Protein AF-A0A7J7P6B6-F1 (afdb_monomer_lite)

Sequence (151 aa):
MDFVGWSHHFVSKRRYHLIIPSDGEWDDQTEGSVYDFHSHLLHGLIHCNGYGASCVSMDLRSEFLCGREIMDHWDRLCTTLLTQKIIVEDSSMKRSMDLRLLCCAVYGYSWFRRWGYKFYHGSFGVTEHNYEAAIGVLSSLNIENVLEDLG

Organism: NCBI:txid39325

Radius of gyration: 17.6 Å; chains: 1; bounding box: 31×38×59 Å

Foldseek 3Di:
DDPQDDPRDDFAPDKDWDFAFAPPCPPPDPPDDPVPDPRTQWIWMQTPVLEDIETEDHECPHPPDGVVVVVVVVLVVNVVSVRPDYDYDQPYDDPNHRQQLVCLQDPLGHPCCVSVDDDDDDPPPCDSVNVSVVSVVSNPDDPVVVVVVVD

pLDDT: mean 75.32, std 14.27, range [31.98, 93.0]

Structure (mmCIF, N/CA/C/O backbone):
data_AF-A0A7J7P6B6-F1
#
_entry.id   AF-A0A7J7P6B6-F1
#
loop_
_atom_site.group_PDB
_atom_site.id
_atom_site.type_symbol
_atom_site.label_atom_id
_atom_site.label_alt_id
_atom_site.label_comp_id
_atom_site.label_asym_id
_atom_site.label_entit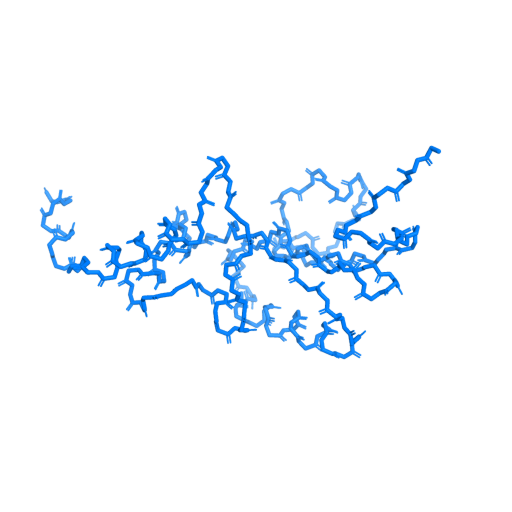y_id
_atom_site.label_seq_id
_atom_site.pdbx_PDB_ins_code
_atom_site.Cartn_x
_atom_site.Cartn_y
_atom_site.Cartn_z
_atom_site.occupancy
_atom_site.B_iso_or_equiv
_atom_site.auth_seq_id
_atom_site.auth_comp_id
_atom_site.auth_asym_id
_atom_site.auth_atom_id
_atom_site.pdbx_PDB_model_num
ATOM 1 N N . MET A 1 1 ? 3.348 15.984 30.576 1.00 32.66 1 MET A N 1
ATOM 2 C CA . MET A 1 1 ? 4.361 15.721 29.527 1.00 32.66 1 MET A CA 1
ATOM 3 C C . MET A 1 1 ? 3.676 14.738 28.612 1.00 32.66 1 MET A C 1
ATOM 5 O O . MET A 1 1 ? 3.609 13.551 28.915 1.00 32.66 1 MET A O 1
ATOM 9 N N . ASP A 1 2 ? 2.971 15.287 27.634 1.00 31.98 2 ASP A N 1
ATOM 10 C CA . ASP A 1 2 ? 1.809 14.622 27.060 1.00 31.98 2 ASP A CA 1
ATOM 11 C C . ASP A 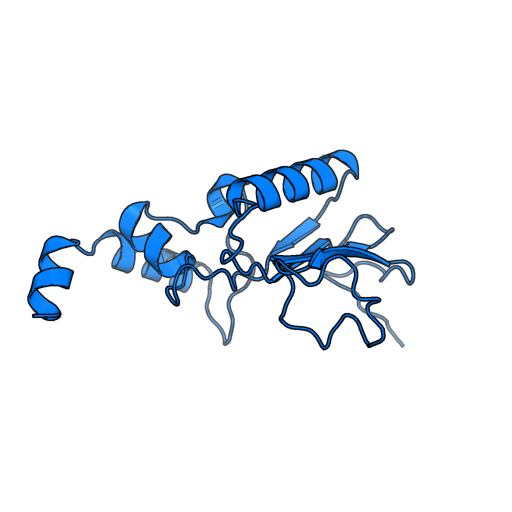1 2 ? 2.268 13.858 25.823 1.00 31.98 2 ASP A C 1
ATOM 13 O O . ASP A 1 2 ? 2.645 14.446 24.812 1.00 31.98 2 ASP A O 1
ATOM 17 N N . PHE A 1 3 ? 2.311 12.529 25.937 1.00 36.34 3 PHE A N 1
ATOM 18 C CA . PHE A 1 3 ? 2.591 11.630 24.821 1.00 36.34 3 PHE A CA 1
ATOM 19 C C . PHE A 1 3 ? 1.381 11.624 23.880 1.00 36.34 3 PHE A C 1
ATOM 21 O O . PHE A 1 3 ? 0.519 10.749 23.961 1.00 36.34 3 PHE A O 1
ATOM 28 N N . VAL A 1 4 ? 1.296 12.618 22.997 1.00 36.03 4 VAL A N 1
ATOM 29 C CA . VAL A 1 4 ? 0.353 12.595 21.876 1.00 36.03 4 VAL A CA 1
ATOM 30 C C . VAL A 1 4 ? 0.853 11.546 20.885 1.00 36.03 4 VAL A C 1
ATOM 32 O O . VAL A 1 4 ? 1.852 11.740 20.197 1.00 36.03 4 VAL A O 1
ATOM 35 N N . GLY A 1 5 ? 0.197 10.388 20.876 1.00 49.34 5 GLY A N 1
ATOM 36 C CA . GLY A 1 5 ? 0.437 9.336 19.898 1.00 49.34 5 GLY A CA 1
ATOM 37 C C . GLY A 1 5 ? -0.276 9.568 18.571 1.00 49.34 5 GLY A C 1
ATOM 38 O O . GLY A 1 5 ? -0.990 10.557 18.384 1.00 49.34 5 GLY A O 1
ATOM 39 N N . TRP A 1 6 ? -0.094 8.614 17.654 1.00 51.31 6 TRP A N 1
ATOM 40 C CA . TRP A 1 6 ? -0.725 8.583 16.335 1.00 51.31 6 TRP A CA 1
ATOM 41 C C . TRP A 1 6 ? -2.220 8.913 16.425 1.00 51.31 6 TRP A C 1
ATOM 43 O O . TRP A 1 6 ? -2.997 8.178 17.033 1.00 51.31 6 TRP A O 1
ATOM 53 N N . SER A 1 7 ? -2.622 10.021 15.793 1.00 50.88 7 SER A N 1
ATOM 54 C CA . SER A 1 7 ? -4.025 10.455 15.702 1.00 50.88 7 SER A CA 1
ATOM 55 C C . SER A 1 7 ? -4.767 10.526 17.049 1.00 50.88 7 SER A C 1
ATOM 57 O O . SER A 1 7 ? -5.923 10.130 17.113 1.00 50.88 7 SER A O 1
ATOM 59 N N . HIS A 1 8 ? -4.123 11.029 18.110 1.00 52.69 8 HIS A N 1
ATOM 60 C CA . HIS A 1 8 ? -4.713 11.222 19.449 1.00 52.69 8 HIS A CA 1
ATOM 61 C C . HIS A 1 8 ? -4.936 9.950 20.295 1.00 52.69 8 HIS A C 1
ATOM 63 O O . HIS A 1 8 ? -5.564 10.031 21.350 1.00 52.69 8 HIS A O 1
ATOM 69 N N . HIS A 1 9 ? -4.388 8.793 19.906 1.00 53.09 9 HIS A N 1
ATOM 70 C CA . HIS A 1 9 ? -4.479 7.554 20.694 1.00 53.09 9 HIS A CA 1
ATOM 71 C C . HIS A 1 9 ? -3.180 7.240 21.450 1.00 53.09 9 HIS A C 1
ATOM 73 O O . HIS A 1 9 ? -2.082 7.535 20.977 1.00 53.09 9 HIS A O 1
ATOM 79 N N . PHE A 1 10 ? -3.291 6.606 22.626 1.00 52.72 10 PHE A N 1
ATOM 80 C CA . PHE A 1 10 ? -2.131 6.169 23.410 1.00 52.72 10 PHE A CA 1
ATOM 81 C C . PHE A 1 10 ? -1.257 5.214 22.593 1.00 52.72 10 PHE A C 1
ATOM 83 O O . PHE A 1 10 ? -1.732 4.167 22.154 1.00 52.72 10 PHE A O 1
ATOM 90 N N . VAL A 1 11 ? 0.026 5.545 22.415 1.00 55.31 11 VAL A N 1
ATOM 91 C CA . VAL A 1 11 ? 0.981 4.671 21.720 1.00 55.31 11 VAL A CA 1
ATOM 92 C C . VAL A 1 11 ? 1.187 3.406 22.548 1.00 55.31 11 VAL A C 1
ATOM 94 O O . VAL A 1 11 ? 1.697 3.457 23.668 1.00 55.31 11 VAL A O 1
ATOM 97 N N . SER A 1 12 ? 0.808 2.250 22.001 1.00 60.12 12 SER A N 1
ATOM 98 C CA . SER A 1 12 ? 1.188 0.972 22.599 1.00 60.12 12 SER A CA 1
ATOM 99 C C . SER A 1 12 ? 2.705 0.806 22.511 1.00 60.12 12 SER A C 1
ATOM 101 O O . SER A 1 12 ? 3.275 0.870 21.421 1.00 60.12 12 SER A O 1
ATOM 103 N N . LYS A 1 13 ? 3.357 0.521 23.646 1.00 66.75 13 LYS A N 1
ATOM 104 C CA . LYS A 1 13 ? 4.779 0.129 23.679 1.00 66.75 13 LYS A CA 1
ATOM 105 C C . LYS A 1 13 ? 5.031 -1.202 22.965 1.00 66.75 13 LYS A C 1
ATOM 107 O O . LYS A 1 13 ? 6.152 -1.469 22.549 1.00 66.75 13 LYS A O 1
ATOM 112 N N . ARG A 1 14 ? 3.995 -2.038 22.836 1.00 74.12 14 ARG A N 1
ATOM 113 C CA . ARG A 1 14 ? 4.044 -3.285 22.073 1.00 74.12 14 ARG A CA 1
ATOM 114 C C . ARG A 1 14 ? 3.610 -3.028 20.633 1.00 74.12 14 ARG A C 1
ATOM 116 O O . ARG A 1 14 ? 2.527 -2.482 20.393 1.00 74.12 14 ARG A O 1
ATOM 123 N N . ARG A 1 15 ? 4.476 -3.424 19.708 1.00 77.88 15 ARG A N 1
ATOM 124 C CA . ARG A 1 15 ? 4.307 -3.314 18.263 1.00 77.88 15 ARG A CA 1
ATOM 125 C C . ARG A 1 15 ? 4.792 -4.605 17.618 1.00 77.88 15 ARG A C 1
ATOM 127 O O . ARG A 1 15 ? 5.792 -5.164 18.066 1.00 77.88 15 ARG A O 1
ATOM 134 N N . TYR A 1 16 ? 4.082 -5.060 16.600 1.00 81.00 16 TYR A N 1
ATOM 135 C CA . TYR A 1 16 ? 4.438 -6.228 15.809 1.00 81.00 16 TYR A CA 1
ATOM 136 C C . TYR A 1 16 ? 4.897 -5.763 14.436 1.00 81.00 16 TYR A C 1
ATOM 138 O O . TYR A 1 16 ? 4.236 -4.935 13.811 1.00 81.00 16 TYR A O 1
ATOM 146 N N . HIS A 1 17 ? 6.039 -6.276 14.000 1.00 81.62 17 HIS A N 1
ATOM 147 C CA . HIS A 1 17 ? 6.577 -6.034 12.672 1.00 81.62 17 HIS A CA 1
ATOM 148 C C . HIS A 1 17 ? 6.286 -7.268 11.819 1.00 81.62 17 HIS A C 1
ATOM 150 O O . HIS A 1 17 ? 6.627 -8.379 12.218 1.00 81.62 17 HIS A O 1
ATOM 156 N N . LEU A 1 18 ? 5.642 -7.065 10.675 1.00 82.69 18 LEU A N 1
ATOM 157 C CA . LEU A 1 18 ? 5.538 -8.048 9.608 1.00 82.69 18 LEU A CA 1
ATOM 158 C C . LEU A 1 18 ? 6.528 -7.641 8.523 1.00 82.69 18 LEU A C 1
ATOM 160 O O . LEU A 1 18 ? 6.433 -6.534 7.992 1.00 82.69 18 LEU A O 1
ATOM 164 N N . ILE A 1 19 ? 7.465 -8.527 8.217 1.00 83.12 19 ILE A N 1
ATOM 165 C CA . ILE A 1 19 ? 8.515 -8.281 7.237 1.00 83.12 19 ILE A CA 1
ATOM 166 C C . ILE A 1 19 ? 8.450 -9.391 6.199 1.00 83.12 19 ILE A C 1
ATOM 168 O O . ILE A 1 19 ? 8.441 -10.568 6.558 1.00 83.12 19 ILE A O 1
ATOM 172 N N . ILE A 1 20 ? 8.397 -9.005 4.929 1.00 82.75 20 ILE A N 1
ATOM 173 C CA . ILE A 1 20 ? 8.668 -9.900 3.807 1.00 82.75 20 ILE A CA 1
ATOM 174 C C . ILE A 1 20 ? 9.987 -9.420 3.193 1.00 82.75 20 ILE A C 1
ATOM 176 O O . ILE A 1 20 ? 10.008 -8.316 2.638 1.00 82.75 20 ILE A O 1
ATOM 180 N N . PRO A 1 21 ? 11.084 -10.180 3.341 1.00 81.06 21 PRO A N 1
ATOM 181 C CA . PRO A 1 21 ? 12.388 -9.808 2.802 1.00 81.06 21 PRO A CA 1
ATOM 182 C C . PRO A 1 21 ? 12.413 -9.914 1.273 1.00 81.06 21 PRO A C 1
ATOM 184 O O . PRO A 1 21 ? 11.533 -10.538 0.675 1.00 81.06 21 PRO A O 1
ATOM 187 N N . SER A 1 22 ? 13.411 -9.290 0.642 1.00 79.69 22 SER A N 1
ATOM 188 C CA . SER A 1 22 ? 13.677 -9.488 -0.787 1.00 79.69 22 SER A CA 1
ATOM 189 C C . SER A 1 22 ? 14.055 -10.930 -1.106 1.00 79.69 22 SER A C 1
ATOM 191 O O . SER A 1 22 ? 14.477 -11.709 -0.247 1.00 79.69 22 SER A O 1
ATOM 193 N N . ASP A 1 23 ? 13.916 -11.285 -2.380 1.00 77.50 23 ASP A N 1
ATOM 194 C CA . ASP A 1 23 ? 14.336 -12.588 -2.875 1.00 77.50 23 ASP A CA 1
ATOM 195 C C . ASP A 1 23 ? 15.833 -12.794 -2.597 1.00 77.50 23 ASP A C 1
ATOM 197 O O . ASP A 1 23 ? 16.664 -11.963 -2.959 1.00 77.50 23 ASP A O 1
ATOM 201 N N . GLY A 1 24 ? 16.173 -13.903 -1.936 1.00 75.88 24 GLY A N 1
ATOM 202 C CA . GLY A 1 24 ? 17.542 -14.215 -1.512 1.00 75.88 24 GLY A CA 1
ATOM 203 C C . GLY A 1 24 ? 17.911 -13.779 -0.089 1.00 75.88 24 GLY A C 1
ATOM 204 O O . GLY A 1 24 ? 18.890 -14.297 0.430 1.00 75.88 24 GLY A O 1
ATOM 205 N N . GLU A 1 25 ? 17.111 -12.934 0.569 1.00 76.62 25 GLU A N 1
ATOM 206 C CA . GLU A 1 25 ? 17.357 -12.453 1.948 1.00 76.62 25 GLU A CA 1
ATOM 207 C C . GLU A 1 25 ? 16.503 -13.201 3.000 1.00 76.62 25 GLU A C 1
ATOM 209 O O . GLU A 1 25 ? 16.367 -12.767 4.140 1.00 76.62 25 GLU A O 1
ATOM 214 N N . TRP A 1 26 ? 15.880 -14.329 2.636 1.00 75.31 26 TRP A N 1
ATOM 215 C CA . TRP A 1 26 ? 14.963 -15.071 3.521 1.00 75.31 26 TRP A CA 1
ATOM 216 C C . TRP A 1 26 ? 15.653 -15.742 4.715 1.00 75.31 26 TRP A C 1
ATOM 218 O O . TRP A 1 26 ? 15.032 -15.889 5.768 1.00 75.31 26 TRP A O 1
ATOM 228 N N . ASP A 1 27 ? 16.912 -16.148 4.540 1.00 72.69 27 ASP A N 1
ATOM 229 C CA . ASP A 1 27 ? 17.708 -16.838 5.562 1.00 72.69 27 ASP A CA 1
ATOM 230 C C . ASP A 1 27 ? 18.627 -15.883 6.344 1.00 72.69 27 ASP A C 1
ATOM 232 O O . ASP A 1 27 ? 19.246 -16.286 7.335 1.00 72.69 27 ASP A O 1
ATOM 236 N N . ASP A 1 28 ? 18.705 -14.615 5.926 1.00 67.56 28 ASP A N 1
ATOM 237 C CA . ASP A 1 28 ? 19.519 -13.613 6.597 1.00 67.56 28 ASP A CA 1
ATOM 238 C C . ASP A 1 28 ? 18.861 -13.236 7.925 1.00 67.56 28 ASP A C 1
ATOM 240 O O . ASP A 1 28 ? 17.724 -12.760 7.998 1.00 67.56 28 ASP A O 1
ATOM 244 N N . GLN A 1 29 ? 19.586 -13.452 9.023 1.00 58.50 29 GLN A N 1
ATOM 245 C CA . GLN A 1 29 ? 19.160 -12.919 10.309 1.00 58.50 29 GLN A CA 1
ATOM 246 C C . GLN A 1 29 ? 19.187 -11.397 10.193 1.00 58.50 29 GLN A C 1
ATOM 248 O O . GLN A 1 29 ? 20.238 -10.819 9.925 1.00 58.50 29 GLN A O 1
ATOM 253 N N . THR A 1 30 ? 18.042 -10.743 10.398 1.00 58.59 30 THR A N 1
ATOM 254 C CA . THR A 1 30 ? 17.937 -9.281 10.493 1.00 58.59 30 THR A CA 1
ATOM 255 C C . THR A 1 30 ? 18.705 -8.780 11.723 1.00 58.59 30 THR A C 1
ATOM 257 O O . THR A 1 30 ? 18.118 -8.441 12.752 1.00 58.59 30 THR A O 1
ATOM 260 N N . GLU A 1 31 ? 20.034 -8.777 11.652 1.00 49.16 31 GLU A N 1
ATOM 261 C CA . GLU A 1 31 ? 20.942 -8.215 12.645 1.00 49.16 31 GLU A CA 1
ATOM 262 C C . GLU A 1 31 ? 21.102 -6.720 12.367 1.00 49.16 31 GLU A C 1
ATOM 264 O O . GLU A 1 31 ? 22.058 -6.246 11.760 1.00 49.16 31 GLU A O 1
ATOM 269 N N . GLY A 1 32 ? 20.108 -5.950 12.793 1.00 53.66 32 GLY A N 1
ATOM 270 C CA . GLY A 1 32 ? 20.145 -4.499 12.718 1.00 53.66 32 GLY A CA 1
ATOM 271 C C . GLY A 1 32 ? 18.819 -3.884 13.120 1.00 53.66 32 GLY A C 1
ATOM 272 O O . GLY A 1 32 ? 17.820 -4.573 13.340 1.00 53.66 32 GLY A O 1
ATOM 273 N N . SER A 1 33 ? 18.803 -2.559 13.255 1.00 51.00 33 SER A N 1
ATOM 274 C CA . SER A 1 33 ? 17.546 -1.845 13.413 1.00 51.00 33 SER A CA 1
ATOM 275 C C . SER A 1 33 ? 16.712 -2.146 12.159 1.00 51.00 33 SER A C 1
ATOM 277 O O . SER A 1 33 ? 17.098 -1.807 11.048 1.00 51.00 33 SER A O 1
ATOM 279 N N . VAL A 1 34 ? 15.579 -2.837 12.323 1.00 52.50 34 VAL A N 1
ATOM 280 C CA . VAL A 1 34 ? 14.616 -3.184 11.249 1.00 52.50 34 VAL A CA 1
ATOM 281 C C . VAL A 1 34 ? 14.208 -1.961 10.398 1.00 52.50 34 VAL A C 1
ATOM 283 O O . VAL A 1 34 ? 13.627 -2.104 9.331 1.00 52.50 34 VAL A O 1
ATOM 286 N N . TYR A 1 35 ? 14.515 -0.754 10.877 1.00 50.69 35 TYR A N 1
ATOM 287 C CA . TYR A 1 35 ? 14.274 0.526 10.228 1.00 50.69 35 TYR A CA 1
ATOM 288 C C . TYR A 1 35 ? 15.290 0.891 9.138 1.00 50.69 35 TYR A C 1
ATOM 290 O O . TYR A 1 35 ? 14.954 1.721 8.301 1.00 50.69 35 TYR A O 1
ATOM 298 N N . ASP A 1 36 ? 16.494 0.309 9.136 1.00 48.12 36 ASP A N 1
ATOM 299 C CA . ASP A 1 36 ? 17.591 0.746 8.252 1.00 48.12 36 ASP A CA 1
ATOM 300 C C . ASP A 1 36 ? 17.686 -0.033 6.930 1.00 48.12 36 ASP A C 1
ATOM 302 O O . ASP A 1 36 ? 18.461 0.338 6.048 1.00 48.12 36 ASP A O 1
ATOM 306 N N . PHE A 1 37 ? 16.893 -1.092 6.753 1.00 52.06 37 PHE A N 1
ATOM 307 C CA . PHE A 1 37 ? 16.933 -1.901 5.536 1.00 52.06 37 PHE A CA 1
ATOM 308 C C . PHE A 1 37 ? 15.757 -1.550 4.619 1.00 52.06 37 PHE A C 1
ATOM 310 O O . PHE A 1 37 ? 14.614 -1.951 4.830 1.00 52.06 37 PHE A O 1
ATOM 317 N N . HIS A 1 38 ? 16.052 -0.802 3.556 1.00 53.97 38 HIS A N 1
ATOM 318 C CA . HIS A 1 38 ? 15.132 -0.532 2.446 1.00 53.97 38 HIS A CA 1
ATOM 319 C C . HIS A 1 38 ? 14.990 -1.726 1.474 1.00 53.97 38 HIS A C 1
ATOM 321 O O . HIS A 1 38 ? 14.487 -1.550 0.368 1.00 53.97 38 HIS A O 1
ATOM 327 N N . SER A 1 39 ? 15.431 -2.931 1.854 1.00 63.03 39 SER A N 1
ATOM 328 C CA . SER A 1 39 ? 15.430 -4.133 1.007 1.00 63.03 39 SER A CA 1
ATOM 329 C C . SER A 1 3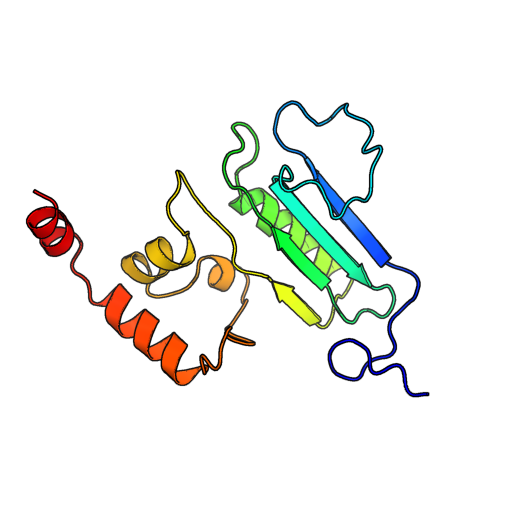9 ? 14.225 -5.057 1.233 1.00 63.03 39 SER A C 1
ATOM 331 O O . SER A 1 39 ? 14.228 -6.193 0.778 1.00 63.03 39 SER A O 1
ATOM 333 N N . HIS A 1 40 ? 13.160 -4.616 1.905 1.00 74.62 40 HIS A N 1
ATOM 334 C CA . HIS A 1 40 ? 11.990 -5.468 2.151 1.00 74.62 40 HIS A CA 1
ATOM 335 C C . HIS A 1 40 ? 10.897 -5.291 1.083 1.00 74.62 40 HIS A C 1
ATOM 337 O O . HIS A 1 40 ? 10.514 -4.166 0.748 1.00 74.62 40 HIS A O 1
ATOM 343 N N . LEU A 1 41 ? 10.317 -6.404 0.622 1.00 78.62 41 LEU A N 1
ATOM 344 C CA . LEU A 1 41 ? 9.131 -6.423 -0.245 1.00 78.62 41 LEU A CA 1
ATOM 345 C C . LEU A 1 41 ? 7.879 -5.922 0.480 1.00 78.62 41 LEU A C 1
ATOM 347 O O . LEU A 1 41 ? 6.980 -5.377 -0.149 1.00 78.62 41 LEU A O 1
ATOM 351 N N . LEU A 1 42 ? 7.794 -6.127 1.795 1.00 82.56 42 LEU A N 1
ATOM 352 C CA . LEU A 1 42 ? 6.754 -5.553 2.644 1.00 82.56 42 LEU A CA 1
ATOM 353 C C . LEU A 1 42 ? 7.326 -5.282 4.024 1.00 82.56 42 LEU A C 1
ATOM 355 O O . LEU A 1 42 ? 7.846 -6.192 4.668 1.00 82.56 42 LEU A O 1
ATOM 359 N N . HIS A 1 43 ? 7.118 -4.069 4.523 1.00 83.69 43 HIS A N 1
ATOM 360 C CA . HIS A 1 43 ? 7.262 -3.772 5.944 1.00 83.69 43 HIS A CA 1
ATOM 361 C C . HIS A 1 43 ? 5.947 -3.223 6.499 1.00 83.69 43 HIS A C 1
ATOM 363 O O . HIS A 1 43 ? 5.575 -2.069 6.278 1.00 83.69 43 HIS A O 1
ATOM 369 N N . GLY A 1 44 ? 5.240 -4.083 7.229 1.00 82.81 44 GLY A N 1
ATOM 370 C CA . GLY A 1 44 ? 4.043 -3.752 7.987 1.00 82.81 44 GLY A CA 1
ATOM 371 C C . GLY A 1 44 ? 4.346 -3.580 9.474 1.00 82.81 44 GLY A C 1
ATOM 372 O O . GLY A 1 44 ? 5.049 -4.386 10.082 1.00 82.81 44 GLY A O 1
ATOM 373 N N . LEU A 1 45 ? 3.783 -2.550 10.091 1.00 82.50 45 LEU A N 1
ATOM 374 C CA . LEU A 1 45 ? 3.830 -2.321 11.533 1.00 82.50 45 LEU A CA 1
ATOM 375 C C . LEU A 1 45 ? 2.409 -2.361 12.082 1.00 82.50 45 LEU A C 1
ATOM 377 O O . LEU A 1 45 ? 1.560 -1.691 11.514 1.00 82.50 45 LEU A O 1
ATOM 381 N N . ILE A 1 46 ? 2.149 -3.079 13.178 1.00 80.56 46 ILE A N 1
ATOM 382 C CA . ILE A 1 46 ? 0.840 -3.109 13.857 1.00 80.56 46 ILE A CA 1
ATOM 383 C C . ILE A 1 46 ? 1.019 -2.837 15.349 1.00 80.56 46 ILE A C 1
ATOM 385 O O . ILE A 1 46 ? 1.745 -3.550 16.047 1.00 80.56 46 ILE A O 1
ATOM 389 N N . HIS A 1 47 ? 0.326 -1.828 15.870 1.00 76.75 47 HIS A N 1
ATOM 390 C CA . HIS A 1 47 ? 0.279 -1.563 17.306 1.00 76.75 47 HIS A CA 1
ATOM 391 C C . HIS A 1 47 ? -0.796 -2.408 18.012 1.00 76.75 47 HIS A C 1
ATOM 393 O O . HIS A 1 47 ? -1.920 -2.549 17.535 1.00 76.75 47 HIS A O 1
ATOM 399 N N . CYS A 1 48 ? -0.488 -2.924 19.210 1.00 70.75 48 CYS A N 1
ATOM 400 C CA . CYS A 1 48 ? -1.427 -3.758 19.986 1.00 70.75 48 CYS A CA 1
ATOM 401 C C . CYS A 1 48 ? -2.686 -3.031 20.477 1.00 70.75 48 CYS A C 1
ATOM 403 O O . CYS A 1 48 ? -3.613 -3.676 20.953 1.00 70.75 48 CYS A O 1
ATOM 405 N N . ASN A 1 49 ? -2.712 -1.701 20.418 1.00 68.56 49 ASN A N 1
ATOM 406 C CA . ASN A 1 49 ? -3.894 -0.906 20.754 1.00 68.56 49 ASN A CA 1
ATOM 407 C C . ASN A 1 49 ? -4.960 -0.947 19.636 1.00 68.56 49 ASN A C 1
ATOM 409 O O . ASN A 1 49 ? -6.016 -0.354 19.817 1.00 68.56 49 ASN A O 1
ATOM 413 N N . GLY A 1 50 ? -4.696 -1.599 18.494 1.00 58.75 50 GLY A N 1
ATOM 414 C CA . GLY A 1 50 ? -5.588 -1.608 17.327 1.00 58.75 50 GLY A CA 1
ATOM 415 C C . GLY A 1 50 ? -5.570 -0.303 16.518 1.00 58.75 50 GLY A C 1
ATOM 416 O O . GLY A 1 50 ? -6.272 -0.197 15.510 1.00 58.75 50 GLY A O 1
ATOM 417 N N . TYR A 1 51 ? -4.750 0.671 16.933 1.00 59.09 51 TYR A N 1
ATOM 418 C CA . TYR A 1 51 ? -4.605 1.994 16.331 1.00 59.09 51 TYR A CA 1
ATOM 419 C C . TYR A 1 51 ? -3.208 2.157 15.735 1.00 59.09 51 TYR A C 1
ATOM 421 O O . TYR A 1 51 ? -2.217 2.268 16.456 1.00 59.09 51 TYR A O 1
ATOM 429 N N . GLY A 1 52 ? -3.150 2.236 14.407 1.00 57.16 52 GLY A N 1
ATOM 430 C CA . GLY A 1 52 ? -1.906 2.359 13.663 1.00 57.16 52 GLY A CA 1
ATOM 431 C C . GLY A 1 52 ? -1.444 0.995 13.182 1.00 57.16 52 GLY A C 1
ATOM 432 O O . GLY A 1 52 ? -0.685 0.299 13.859 1.00 57.16 52 GLY A O 1
ATOM 433 N N . ALA A 1 53 ? -1.899 0.633 11.987 1.00 62.59 53 ALA A N 1
ATOM 434 C CA . ALA A 1 53 ? -1.067 -0.162 11.110 1.00 62.59 53 ALA A CA 1
ATOM 435 C C . ALA A 1 53 ? -0.448 0.741 10.048 1.00 62.59 53 ALA A C 1
ATOM 437 O O . ALA A 1 53 ? -1.162 1.542 9.453 1.00 62.59 53 ALA A O 1
ATOM 438 N N . SER A 1 54 ? 0.862 0.638 9.846 1.00 63.75 54 SER A N 1
ATOM 439 C CA . SER A 1 54 ? 1.577 1.358 8.792 1.00 63.75 54 SER A CA 1
ATOM 440 C C . SER A 1 54 ? 2.191 0.342 7.843 1.00 63.75 54 SER A C 1
ATOM 442 O O . SER A 1 54 ? 2.975 -0.491 8.292 1.00 63.75 54 SER A O 1
ATOM 444 N N . CYS A 1 55 ? 1.839 0.392 6.562 1.00 63.81 55 CYS A N 1
ATOM 445 C CA . CYS A 1 55 ? 2.583 -0.294 5.504 1.00 63.81 55 CYS A CA 1
ATOM 446 C C . CYS A 1 55 ? 3.561 0.726 4.914 1.00 63.81 55 CYS A C 1
ATOM 448 O O . CYS A 1 55 ? 3.112 1.723 4.350 1.00 63.81 55 CYS A O 1
ATOM 450 N N . VAL A 1 56 ? 4.865 0.533 5.128 1.00 59.78 56 VAL A N 1
ATOM 451 C CA . VAL A 1 56 ? 5.888 1.577 4.899 1.00 59.78 56 VAL A CA 1
ATOM 452 C C . VAL A 1 56 ? 6.628 1.405 3.570 1.00 59.78 56 VAL A C 1
ATOM 454 O O . VAL A 1 56 ? 7.051 2.387 2.965 1.00 59.78 56 VAL A O 1
ATOM 457 N N . SER A 1 57 ? 6.742 0.190 3.043 1.00 59.00 57 SER A N 1
ATOM 458 C CA . SER A 1 57 ? 7.423 -0.006 1.764 1.00 59.00 57 SER A CA 1
ATOM 459 C C . SER A 1 57 ? 6.945 -1.258 1.064 1.00 59.00 57 SER A C 1
ATOM 461 O O . SER A 1 57 ? 6.800 -2.307 1.693 1.00 59.00 57 SER A O 1
ATOM 463 N N . MET A 1 58 ? 6.722 -1.132 -0.243 1.00 62.28 58 MET A N 1
ATOM 464 C CA . MET A 1 58 ? 6.536 -2.276 -1.116 1.00 62.28 58 MET A CA 1
ATOM 465 C C . MET A 1 58 ? 7.415 -2.139 -2.352 1.00 62.28 58 MET A C 1
ATOM 467 O O . MET A 1 58 ? 7.070 -1.404 -3.281 1.00 62.28 58 MET A O 1
ATOM 471 N N . ASP A 1 59 ? 8.538 -2.859 -2.360 1.00 63.22 59 ASP A N 1
ATOM 472 C CA . ASP A 1 59 ? 9.266 -3.109 -3.599 1.00 63.22 59 ASP A CA 1
ATOM 473 C C . ASP A 1 59 ? 8.582 -4.271 -4.334 1.00 63.22 59 ASP A C 1
ATOM 475 O O . ASP A 1 59 ? 8.497 -5.394 -3.845 1.00 63.22 59 ASP A O 1
ATOM 479 N N . LEU A 1 60 ? 8.047 -3.998 -5.523 1.00 63.84 60 LEU A N 1
ATOM 480 C CA . LEU A 1 60 ? 7.309 -4.968 -6.338 1.00 63.84 60 LEU A CA 1
ATOM 481 C C . LEU A 1 60 ? 8.227 -5.766 -7.270 1.00 63.84 60 LEU A C 1
ATOM 483 O O . LEU A 1 60 ? 7.786 -6.228 -8.328 1.00 63.84 60 LEU A O 1
ATOM 487 N N . ARG A 1 61 ? 9.513 -5.859 -6.928 1.00 66.25 61 ARG A N 1
ATOM 488 C CA . ARG A 1 61 ? 10.563 -6.465 -7.755 1.00 66.25 61 ARG A CA 1
ATOM 489 C C . ARG A 1 61 ? 10.788 -7.956 -7.513 1.00 66.25 61 ARG A C 1
ATOM 491 O O . ARG A 1 61 ? 11.672 -8.504 -8.159 1.00 66.25 61 ARG A O 1
ATOM 498 N N . SER A 1 62 ? 9.992 -8.604 -6.661 1.00 71.69 62 SER A N 1
ATOM 499 C CA . SER A 1 62 ? 10.096 -10.053 -6.455 1.00 71.69 62 SER A CA 1
ATOM 500 C C . SER A 1 62 ? 9.798 -10.842 -7.734 1.00 71.69 62 SER A C 1
ATOM 502 O O . SER A 1 62 ? 8.849 -10.548 -8.469 1.00 71.69 62 SER A O 1
ATOM 504 N N . GLU A 1 63 ? 10.614 -11.860 -7.980 1.00 71.75 63 GLU A N 1
ATOM 505 C CA . GLU A 1 63 ? 10.460 -12.883 -9.008 1.00 71.75 63 GLU A CA 1
ATOM 506 C C . GLU A 1 63 ? 9.438 -13.957 -8.598 1.00 71.75 63 GLU A C 1
ATOM 508 O O . GLU A 1 63 ? 8.874 -14.624 -9.467 1.00 71.75 63 GLU A O 1
ATOM 513 N N . PHE A 1 64 ? 9.163 -14.101 -7.293 1.00 72.38 64 PHE A N 1
ATOM 514 C CA . PHE A 1 64 ? 8.326 -15.175 -6.742 1.00 72.38 64 PHE A CA 1
ATOM 515 C C . PHE A 1 64 ? 6.960 -14.711 -6.234 1.00 72.38 64 PHE A C 1
ATOM 517 O O . PHE A 1 64 ? 5.976 -15.426 -6.418 1.00 72.38 64 PHE A O 1
ATOM 524 N N . LEU A 1 65 ? 6.877 -13.542 -5.591 1.00 73.44 65 LEU A N 1
ATOM 525 C CA . LEU A 1 65 ? 5.637 -13.023 -5.012 1.00 73.44 65 LEU A CA 1
ATOM 526 C C . LEU A 1 65 ? 5.127 -11.820 -5.796 1.00 73.44 65 LEU A C 1
ATOM 528 O O . LEU A 1 65 ? 5.779 -10.780 -5.898 1.00 73.44 65 LEU A O 1
ATOM 532 N N . CYS A 1 66 ? 3.897 -11.912 -6.301 1.00 80.81 66 CYS A N 1
ATOM 533 C CA . CYS A 1 66 ? 3.258 -10.749 -6.887 1.00 80.81 66 CYS A CA 1
ATOM 534 C C . CYS A 1 66 ? 2.886 -9.768 -5.772 1.00 80.81 66 CYS A C 1
ATOM 536 O O . CYS A 1 66 ? 2.220 -10.137 -4.809 1.00 80.81 66 CYS A O 1
ATOM 538 N N . GLY A 1 67 ? 3.190 -8.479 -5.924 1.00 81.19 67 GLY A N 1
ATOM 539 C CA . GLY A 1 67 ? 2.776 -7.504 -4.910 1.00 81.19 67 GLY A CA 1
ATOM 540 C C . GLY A 1 67 ? 1.269 -7.398 -4.685 1.00 81.19 67 GLY A C 1
ATOM 541 O O . GLY A 1 67 ? 0.837 -6.973 -3.619 1.00 81.19 67 GLY A O 1
ATOM 542 N N . ARG A 1 68 ? 0.445 -7.842 -5.647 1.00 85.56 68 ARG A N 1
ATOM 543 C CA . ARG A 1 68 ? -0.993 -8.034 -5.406 1.00 85.56 68 ARG A CA 1
ATOM 544 C C . ARG A 1 68 ? -1.221 -9.066 -4.301 1.00 85.56 68 ARG A C 1
ATOM 546 O O . ARG A 1 68 ? -1.984 -8.791 -3.390 1.00 85.56 68 ARG A O 1
ATOM 553 N N . GLU A 1 69 ? -0.558 -10.215 -4.381 1.00 87.56 69 GLU A N 1
ATOM 554 C CA . GLU A 1 69 ? -0.673 -11.271 -3.376 1.00 87.56 69 GLU A CA 1
ATOM 555 C C . GLU A 1 69 ? -0.157 -10.770 -2.033 1.00 87.56 69 GLU A C 1
ATOM 557 O O . GLU A 1 69 ? -0.811 -10.982 -1.019 1.00 87.56 69 GLU A O 1
ATOM 562 N N . ILE A 1 70 ? 0.965 -10.048 -2.015 1.00 86.31 70 ILE A N 1
ATOM 563 C CA . ILE A 1 70 ? 1.496 -9.441 -0.789 1.00 86.31 70 ILE A CA 1
ATOM 564 C C . ILE A 1 70 ? 0.448 -8.533 -0.128 1.00 86.31 70 ILE A C 1
ATOM 566 O O . ILE A 1 70 ? 0.170 -8.674 1.064 1.00 86.31 70 ILE A O 1
ATOM 570 N N . MET A 1 71 ? -0.177 -7.641 -0.899 1.00 86.94 71 MET A N 1
ATOM 571 C CA . MET A 1 71 ? -1.228 -6.762 -0.386 1.00 86.94 71 MET A CA 1
ATOM 572 C C . MET A 1 71 ? -2.496 -7.512 0.026 1.00 86.94 71 MET A C 1
ATOM 574 O O . MET A 1 71 ? -3.083 -7.165 1.046 1.00 86.94 71 MET A O 1
ATOM 578 N N . ASP A 1 72 ? -2.898 -8.559 -0.697 1.00 89.88 72 ASP A N 1
ATOM 579 C CA . ASP A 1 72 ? -4.033 -9.406 -0.311 1.00 89.88 72 ASP A CA 1
ATOM 580 C C . ASP A 1 72 ? -3.769 -10.103 1.038 1.00 89.88 72 ASP A C 1
ATOM 582 O O . ASP A 1 72 ? -4.669 -10.209 1.874 1.00 89.88 72 ASP A O 1
ATOM 586 N N . HIS A 1 73 ? -2.535 -10.552 1.294 1.00 88.25 73 HIS A N 1
ATOM 587 C CA . HIS A 1 73 ? -2.148 -11.115 2.591 1.00 88.25 73 HIS A CA 1
ATOM 588 C C . HIS A 1 73 ? -2.145 -10.055 3.694 1.00 88.25 73 HIS A C 1
ATOM 590 O O . HIS A 1 73 ? -2.667 -10.312 4.781 1.00 88.25 73 HIS A O 1
ATOM 596 N N . TRP A 1 74 ? -1.597 -8.869 3.419 1.00 87.31 74 TRP A N 1
ATOM 597 C CA . TRP A 1 74 ? -1.601 -7.747 4.356 1.00 87.31 74 TRP A CA 1
ATOM 598 C C . TRP A 1 74 ? -3.025 -7.331 4.747 1.00 87.31 74 TRP A C 1
ATOM 600 O O . TRP A 1 74 ? -3.342 -7.267 5.934 1.00 87.31 74 TRP A O 1
ATOM 610 N N . ASP A 1 75 ? -3.908 -7.134 3.768 1.00 88.12 75 ASP A N 1
ATOM 611 C CA . ASP A 1 75 ? -5.302 -6.734 3.979 1.00 88.12 75 ASP A CA 1
ATOM 612 C C . ASP A 1 75 ? -6.081 -7.773 4.802 1.00 88.12 75 ASP A C 1
ATOM 614 O O . ASP A 1 75 ? -6.756 -7.448 5.788 1.00 88.12 75 ASP A O 1
ATOM 618 N N . ARG A 1 76 ? -5.901 -9.061 4.481 1.00 89.94 76 ARG A N 1
ATOM 619 C CA . ARG A 1 76 ? -6.488 -10.169 5.249 1.00 89.94 76 ARG A CA 1
ATOM 620 C C . ARG A 1 76 ? -5.958 -10.230 6.676 1.00 89.94 76 ARG A C 1
ATOM 622 O O . ARG A 1 76 ? -6.733 -10.504 7.595 1.00 89.94 76 ARG A O 1
ATOM 629 N N . LEU A 1 77 ? -4.666 -9.987 6.883 1.00 87.56 77 LEU A N 1
ATOM 630 C CA . LEU A 1 77 ? -4.056 -9.976 8.210 1.00 87.56 77 LEU A CA 1
ATOM 631 C C . LEU A 1 77 ? -4.589 -8.809 9.046 1.00 87.56 77 LEU A C 1
ATOM 633 O O . LEU A 1 77 ? -5.028 -9.023 10.176 1.00 87.56 77 LEU A O 1
ATOM 637 N N . CYS A 1 78 ? -4.644 -7.602 8.483 1.00 85.50 78 CYS A N 1
ATOM 638 C CA . CYS A 1 78 ? -5.223 -6.442 9.154 1.00 85.50 78 CYS A CA 1
ATOM 639 C C . CYS A 1 78 ? -6.697 -6.658 9.517 1.00 85.50 78 CYS A C 1
ATOM 641 O O . CYS A 1 78 ? -7.096 -6.332 10.638 1.00 85.50 78 CYS A O 1
ATOM 643 N N . THR A 1 79 ? -7.474 -7.256 8.609 1.00 87.00 79 THR A N 1
ATOM 644 C CA . THR A 1 79 ? -8.879 -7.627 8.839 1.00 87.00 79 THR A CA 1
ATOM 645 C C . THR A 1 79 ? -9.008 -8.656 9.960 1.00 87.00 79 THR A C 1
ATOM 647 O O . THR A 1 79 ? -9.812 -8.482 10.872 1.00 87.00 79 THR A O 1
ATOM 650 N N . THR A 1 80 ? -8.181 -9.705 9.941 1.00 88.44 80 THR A N 1
ATOM 651 C CA . THR A 1 80 ? -8.188 -10.769 10.962 1.00 88.44 80 THR A CA 1
ATOM 652 C C . THR A 1 80 ? -7.835 -10.227 12.345 1.00 88.44 80 THR A C 1
ATOM 654 O O . THR A 1 80 ? -8.418 -10.636 13.346 1.00 88.44 80 THR A O 1
ATOM 657 N N . LEU A 1 81 ? -6.907 -9.272 12.406 1.00 83.81 81 LEU A N 1
ATOM 658 C CA . LEU A 1 81 ? -6.494 -8.609 13.641 1.00 83.81 81 LEU A CA 1
ATOM 659 C C . LEU A 1 81 ? -7.419 -7.452 14.053 1.00 83.81 81 LEU A C 1
ATOM 661 O O . LEU A 1 81 ? -7.126 -6.778 15.039 1.00 83.81 81 LEU A O 1
ATOM 665 N N . LEU A 1 82 ? -8.517 -7.215 13.323 1.00 84.19 82 LEU A N 1
ATOM 666 C CA . LEU A 1 82 ? -9.482 -6.136 13.572 1.00 84.19 82 LEU A CA 1
ATOM 667 C C . LEU A 1 82 ? -8.811 -4.759 13.689 1.00 84.19 82 LEU A C 1
ATOM 669 O O . LEU A 1 82 ? -9.156 -3.935 14.540 1.00 84.19 82 LEU A O 1
ATOM 673 N N . THR A 1 83 ? -7.818 -4.519 12.834 1.00 81.56 83 THR A N 1
ATOM 674 C CA . THR A 1 83 ? -7.070 -3.262 12.823 1.00 81.56 83 THR A CA 1
ATOM 675 C C . THR A 1 83 ? -7.992 -2.128 12.394 1.00 81.56 83 THR A C 1
ATOM 677 O O . THR A 1 83 ? -8.552 -2.159 11.303 1.00 81.56 83 THR A O 1
ATOM 680 N N . GLN A 1 84 ? -8.148 -1.108 13.239 1.00 74.25 84 GLN A N 1
ATOM 681 C CA . GLN A 1 84 ? -9.174 -0.082 13.029 1.00 74.25 84 GLN A CA 1
ATOM 682 C C . GLN A 1 84 ? -8.713 1.043 12.103 1.00 74.25 84 GLN A C 1
ATOM 684 O O . GLN A 1 84 ? -9.513 1.606 11.359 1.00 74.25 84 GLN A O 1
ATOM 689 N N . LYS A 1 85 ? -7.422 1.391 12.152 1.00 80.69 85 LYS A N 1
ATOM 690 C CA . LYS A 1 85 ? -6.846 2.460 11.334 1.00 80.69 85 LYS A CA 1
ATOM 691 C C . LYS A 1 85 ? -5.538 2.008 10.708 1.00 80.69 85 LYS A C 1
ATOM 693 O O . LYS A 1 85 ? -4.540 1.830 11.409 1.00 80.69 85 LYS A O 1
ATOM 698 N N . ILE A 1 86 ? -5.568 1.867 9.389 1.00 80.44 86 ILE A N 1
ATOM 699 C CA . ILE A 1 86 ? -4.427 1.492 8.562 1.00 80.44 86 ILE A CA 1
ATOM 700 C C . ILE A 1 86 ? -4.043 2.709 7.723 1.00 80.44 86 ILE A C 1
ATOM 702 O O . ILE A 1 86 ? -4.895 3.327 7.085 1.00 80.44 86 ILE A O 1
ATOM 706 N N . ILE A 1 87 ? -2.766 3.058 7.748 1.00 82.44 87 ILE A N 1
ATOM 707 C CA . ILE A 1 87 ? -2.155 4.082 6.913 1.00 82.44 87 ILE A CA 1
ATOM 708 C C . ILE A 1 87 ? -1.135 3.363 6.033 1.00 82.44 87 ILE A C 1
ATOM 710 O O . ILE A 1 87 ? -0.438 2.455 6.480 1.00 82.44 87 ILE A O 1
ATOM 714 N N . VAL A 1 88 ? -1.076 3.738 4.764 1.00 81.00 88 VAL A N 1
ATOM 715 C CA . VAL A 1 88 ? -0.097 3.199 3.824 1.00 81.00 88 VAL A CA 1
ATOM 716 C C . VAL A 1 88 ? 0.710 4.364 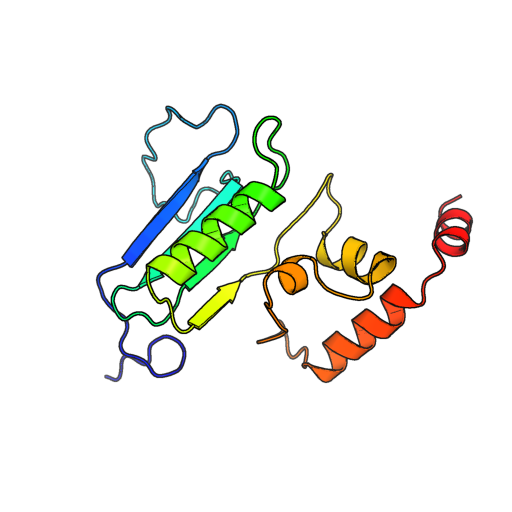3.292 1.00 81.00 88 VAL A C 1
ATOM 718 O O . VAL A 1 88 ? 0.139 5.363 2.851 1.00 81.00 88 VAL A O 1
ATOM 721 N N . GLU A 1 89 ? 2.027 4.236 3.353 1.00 81.56 89 GLU A N 1
ATOM 722 C CA . GLU A 1 89 ? 2.920 5.116 2.625 1.00 81.56 89 GLU A CA 1
ATOM 723 C C . GLU A 1 89 ? 3.028 4.598 1.192 1.00 81.56 89 GLU A C 1
ATOM 725 O O . GLU A 1 89 ? 3.534 3.505 0.938 1.00 81.56 89 GLU A O 1
ATOM 730 N N . ASP A 1 90 ? 2.494 5.363 0.242 1.00 80.56 90 ASP A N 1
ATOM 731 C CA . ASP A 1 90 ? 2.579 5.000 -1.167 1.00 80.56 90 ASP A CA 1
ATOM 732 C C . ASP A 1 90 ? 3.991 5.306 -1.675 1.00 80.56 90 ASP A C 1
ATOM 734 O O . ASP A 1 90 ? 4.285 6.418 -2.106 1.00 80.56 90 ASP A O 1
ATOM 738 N N . SER A 1 91 ? 4.883 4.331 -1.558 1.00 79.06 91 SER A N 1
ATOM 739 C CA . SER A 1 91 ? 6.247 4.330 -2.104 1.00 79.06 91 SER A CA 1
ATOM 740 C C . SER A 1 91 ? 6.425 3.228 -3.159 1.00 79.06 91 SER A C 1
ATOM 742 O O . SER A 1 91 ? 7.541 2.849 -3.504 1.00 79.06 91 SER A O 1
ATOM 744 N N . SER A 1 92 ? 5.309 2.694 -3.668 1.00 78.94 92 SER A N 1
ATOM 745 C CA . SER A 1 92 ? 5.293 1.503 -4.514 1.00 78.94 92 SER A CA 1
ATOM 746 C C . SER A 1 92 ? 5.780 1.791 -5.937 1.00 78.94 92 SER A C 1
ATOM 748 O O . SER A 1 92 ? 5.252 2.657 -6.639 1.00 78.94 92 SER A O 1
ATOM 750 N N . MET A 1 93 ? 6.774 1.024 -6.392 1.00 78.38 93 MET A N 1
ATOM 751 C CA . MET A 1 93 ? 7.375 1.175 -7.719 1.00 78.38 93 MET A CA 1
ATOM 752 C C . MET A 1 93 ? 7.381 -0.147 -8.485 1.00 78.38 93 MET A C 1
ATOM 754 O O . MET A 1 93 ? 7.578 -1.215 -7.914 1.00 78.38 93 MET A O 1
ATOM 758 N N . LYS A 1 94 ? 7.221 -0.081 -9.810 1.00 77.00 94 LYS A N 1
ATOM 759 C CA . LYS A 1 94 ? 7.407 -1.211 -10.728 1.00 77.00 94 LYS A CA 1
ATOM 760 C C . LYS A 1 94 ? 8.355 -0.807 -11.851 1.00 77.00 94 LYS A C 1
ATOM 762 O O . LYS A 1 94 ? 8.031 0.083 -12.628 1.00 77.00 94 LYS A O 1
ATOM 767 N N . ARG A 1 95 ? 9.508 -1.483 -11.966 1.00 76.62 95 ARG A N 1
ATOM 768 C CA . ARG A 1 95 ? 10.559 -1.174 -12.966 1.00 76.62 95 ARG A CA 1
ATOM 769 C C . ARG A 1 95 ? 10.925 0.323 -12.997 1.00 76.62 95 ARG A C 1
ATOM 771 O O . ARG A 1 95 ? 10.949 0.930 -14.060 1.00 76.62 95 ARG A O 1
ATOM 778 N N . SER A 1 96 ? 11.146 0.910 -11.821 1.00 78.00 96 SER A N 1
ATOM 779 C CA . SER A 1 96 ? 11.450 2.341 -11.631 1.00 78.00 96 SER A CA 1
ATOM 780 C C . SER A 1 96 ? 10.314 3.321 -11.954 1.00 78.00 96 SER A C 1
ATOM 782 O O . SER A 1 96 ? 10.526 4.527 -11.886 1.00 78.00 96 SER A O 1
ATOM 784 N N . MET A 1 97 ? 9.107 2.832 -12.245 1.00 82.06 97 MET A N 1
ATOM 785 C CA . MET A 1 97 ? 7.912 3.661 -12.391 1.00 82.06 97 MET A CA 1
ATOM 786 C C . MET A 1 97 ? 7.090 3.634 -11.105 1.00 82.06 97 MET A C 1
ATOM 788 O O . MET A 1 97 ? 6.709 2.559 -10.639 1.00 82.06 97 MET A O 1
ATOM 792 N N . ASP A 1 98 ? 6.769 4.805 -10.560 1.00 84.62 98 ASP A N 1
ATOM 793 C CA . ASP A 1 98 ? 5.807 4.953 -9.468 1.00 84.62 98 ASP A CA 1
ATOM 794 C C . ASP A 1 98 ? 4.445 4.365 -9.870 1.00 84.62 98 ASP A C 1
ATOM 796 O O . ASP A 1 98 ? 3.803 4.823 -10.826 1.00 84.62 98 ASP A O 1
ATOM 800 N N . LEU A 1 99 ? 3.953 3.377 -9.118 1.00 84.69 99 LEU A N 1
ATOM 801 C CA . LEU A 1 99 ? 2.652 2.774 -9.405 1.00 84.69 99 LEU A CA 1
ATOM 802 C C . LEU A 1 99 ? 1.508 3.766 -9.245 1.00 84.69 99 LEU A C 1
ATOM 804 O O . LEU A 1 99 ? 0.526 3.671 -9.975 1.00 84.69 99 LEU A O 1
ATOM 808 N N . ARG A 1 100 ? 1.624 4.733 -8.334 1.00 84.25 100 ARG A N 1
ATOM 809 C CA . ARG A 1 100 ? 0.654 5.828 -8.228 1.00 84.25 100 ARG A CA 1
ATOM 810 C C . ARG A 1 100 ? 0.503 6.593 -9.537 1.00 84.25 100 ARG A C 1
ATOM 812 O O . ARG A 1 100 ? -0.620 6.918 -9.888 1.00 84.25 100 ARG A O 1
ATOM 819 N N . LEU A 1 101 ? 1.579 6.828 -10.290 1.00 88.00 101 LEU A N 1
ATOM 820 C CA . LEU A 1 101 ? 1.491 7.536 -11.568 1.00 88.00 101 LEU A CA 1
ATOM 821 C C . LEU A 1 101 ? 0.878 6.630 -12.631 1.00 88.00 101 LEU A C 1
ATOM 823 O O . LEU A 1 101 ? -0.108 6.999 -13.266 1.00 88.00 101 LEU A O 1
ATOM 827 N N . LEU A 1 102 ? 1.411 5.413 -12.760 1.00 87.50 102 LEU A N 1
ATOM 828 C CA . LEU A 1 102 ? 0.944 4.437 -13.742 1.00 87.50 102 LEU A CA 1
ATOM 829 C C . LEU A 1 102 ? -0.541 4.090 -13.554 1.00 87.50 102 LEU A C 1
ATOM 831 O O . LEU A 1 102 ? -1.310 4.095 -14.511 1.00 87.50 102 LEU A O 1
ATOM 835 N N . CYS A 1 103 ? -0.964 3.790 -12.325 1.00 88.38 103 CYS A N 1
ATOM 836 C CA . CYS A 1 103 ? -2.351 3.446 -12.038 1.00 88.38 103 CYS A CA 1
ATOM 837 C C . CYS A 1 103 ? -3.288 4.650 -12.154 1.00 88.38 103 CYS A C 1
ATOM 839 O O . CYS A 1 103 ? -4.404 4.472 -12.636 1.00 88.38 103 CYS A O 1
ATOM 841 N N . CYS A 1 104 ? -2.857 5.864 -11.794 1.00 88.69 104 CYS A N 1
ATOM 842 C CA . CYS A 1 104 ? -3.686 7.048 -12.020 1.00 88.69 104 CYS A CA 1
ATOM 843 C C . CYS A 1 104 ? -3.888 7.322 -13.513 1.00 88.69 104 CYS A C 1
ATOM 845 O O . CYS A 1 104 ? -5.014 7.601 -13.910 1.00 88.69 104 CYS A O 1
ATOM 847 N N . ALA A 1 105 ? -2.848 7.179 -14.338 1.00 88.75 105 ALA A N 1
ATOM 848 C CA . ALA A 1 105 ? -2.962 7.376 -15.781 1.00 88.75 105 ALA A CA 1
ATOM 849 C C . ALA A 1 105 ? -3.871 6.331 -16.450 1.00 88.75 105 ALA A C 1
ATOM 851 O O . ALA A 1 105 ? -4.705 6.673 -17.278 1.00 88.75 105 ALA A O 1
ATOM 852 N N . VAL A 1 106 ? -3.746 5.054 -16.069 1.00 87.44 106 VAL A N 1
ATOM 853 C CA . VAL A 1 106 ? -4.488 3.959 -16.722 1.00 87.44 106 VAL A CA 1
ATOM 854 C C . VAL A 1 106 ? -5.895 3.767 -16.151 1.00 87.44 106 VAL A C 1
ATOM 856 O O . VAL A 1 106 ? -6.826 3.464 -16.891 1.00 87.44 106 VAL A O 1
ATOM 859 N N . TYR A 1 107 ? -6.058 3.892 -14.834 1.00 88.44 107 TYR A N 1
ATOM 860 C CA . TYR A 1 107 ? -7.301 3.539 -14.141 1.00 88.44 107 TYR A CA 1
ATOM 861 C C . TYR A 1 107 ? -8.006 4.731 -13.484 1.00 88.44 107 TYR A C 1
ATOM 863 O O . TYR A 1 107 ? -9.147 4.590 -13.048 1.00 88.44 107 TYR A O 1
ATOM 871 N N . GLY A 1 108 ? -7.357 5.894 -13.376 1.00 89.38 108 GLY A N 1
ATOM 872 C CA . GLY A 1 108 ? -7.914 7.051 -12.671 1.00 89.38 108 GLY A CA 1
ATOM 873 C C . GLY A 1 108 ? -7.915 6.911 -11.150 1.00 89.38 108 GLY A C 1
ATOM 874 O O . GLY A 1 108 ? -8.725 7.537 -10.469 1.00 89.38 108 GLY A O 1
ATOM 875 N N . TYR A 1 109 ? -7.051 6.059 -10.593 1.00 88.88 109 TYR A N 1
ATOM 876 C CA . TYR A 1 109 ? -6.884 5.927 -9.148 1.00 88.88 109 TYR A CA 1
ATOM 877 C C . TYR A 1 109 ? -5.550 5.287 -8.750 1.00 88.88 109 TYR A C 1
ATOM 879 O O . TYR A 1 109 ? -4.923 4.578 -9.535 1.00 88.88 109 TYR A O 1
ATOM 887 N N . SER A 1 110 ? -5.141 5.484 -7.491 1.00 87.94 110 SER A N 1
ATOM 888 C CA . SER A 1 110 ? -3.948 4.840 -6.932 1.00 87.94 110 SER A CA 1
ATOM 889 C C . SER A 1 110 ? -4.082 3.320 -6.872 1.00 87.94 110 SER A C 1
ATOM 891 O O . SER A 1 110 ? -5.171 2.769 -6.695 1.00 87.94 110 SER A O 1
ATOM 893 N N . TRP A 1 111 ? -2.951 2.621 -6.947 1.00 87.00 111 TRP A N 1
ATOM 894 C CA . TRP A 1 111 ? -2.915 1.163 -6.866 1.00 87.00 111 TRP A CA 1
ATOM 895 C C . TRP A 1 111 ? -3.595 0.618 -5.598 1.00 87.00 111 TRP A C 1
ATOM 897 O O . TRP A 1 111 ? -4.357 -0.350 -5.662 1.00 87.00 111 TRP A O 1
ATOM 907 N N . PHE A 1 112 ? -3.398 1.305 -4.470 1.00 88.44 112 PHE A N 1
ATOM 908 C CA . PHE A 1 112 ? -3.959 0.947 -3.169 1.00 88.44 112 PHE A CA 1
ATOM 909 C C . PHE A 1 112 ? -5.485 1.085 -3.079 1.00 88.44 112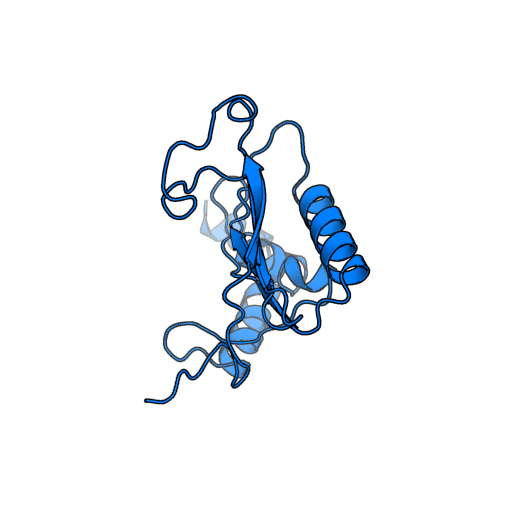 PHE A C 1
ATOM 911 O O . PHE A 1 112 ? -6.105 0.415 -2.250 1.00 88.44 112 PHE A O 1
ATOM 918 N N . ARG A 1 113 ? -6.136 1.858 -3.964 1.00 89.38 113 ARG A N 1
ATOM 919 C CA . ARG A 1 113 ? -7.606 1.999 -3.970 1.00 89.38 113 ARG A CA 1
ATOM 920 C C . ARG A 1 113 ? -8.333 0.668 -4.174 1.00 89.38 113 ARG A C 1
ATOM 922 O O . ARG A 1 113 ? -9.489 0.528 -3.786 1.00 89.38 113 ARG A O 1
ATOM 929 N N . ARG A 1 114 ? -7.641 -0.334 -4.723 1.00 89.44 114 ARG A N 1
ATOM 930 C CA . ARG A 1 114 ? -8.130 -1.710 -4.883 1.00 89.44 114 ARG A CA 1
ATOM 931 C C . ARG A 1 114 ? -8.452 -2.415 -3.561 1.00 89.44 114 ARG A C 1
ATOM 933 O O . ARG A 1 114 ? -9.330 -3.267 -3.561 1.00 89.44 114 ARG A O 1
ATOM 940 N N . TRP A 1 115 ? -7.794 -2.029 -2.467 1.00 89.62 115 TRP A N 1
ATOM 941 C CA . TRP A 1 115 ? -8.064 -2.507 -1.102 1.00 89.62 115 TRP A CA 1
ATOM 942 C C . TRP A 1 115 ? -8.831 -1.465 -0.271 1.00 89.62 115 TRP A C 1
ATOM 944 O O . TRP A 1 115 ? -8.861 -1.512 0.951 1.00 89.62 115 TRP A O 1
ATOM 954 N N . GLY A 1 116 ? -9.448 -0.475 -0.925 1.00 89.06 116 GLY A N 1
ATOM 955 C CA . GLY A 1 116 ? -10.265 0.541 -0.258 1.00 89.06 116 GLY A CA 1
ATOM 956 C C . GLY A 1 116 ? -9.485 1.675 0.410 1.00 89.06 116 GLY A C 1
ATOM 957 O O . GLY A 1 116 ? -10.112 2.564 0.990 1.00 89.06 116 GLY A O 1
ATOM 958 N N . TYR A 1 117 ? -8.152 1.701 0.298 1.00 88.19 117 TYR A N 1
ATOM 959 C CA . TYR A 1 117 ? -7.343 2.826 0.770 1.00 88.19 117 TYR A CA 1
ATOM 960 C C . TYR A 1 117 ? -7.671 4.108 -0.007 1.00 88.19 117 TYR A C 1
ATOM 962 O O . TYR A 1 117 ? -7.911 4.089 -1.218 1.00 88.19 117 TYR A O 1
ATOM 970 N N . LYS A 1 118 ? -7.682 5.234 0.707 1.00 89.06 118 LYS A N 1
ATOM 971 C CA . LYS A 1 118 ? -8.013 6.564 0.182 1.00 89.06 118 LYS A CA 1
ATOM 972 C C . LYS A 1 118 ? -6.938 7.562 0.579 1.00 89.06 118 LYS A C 1
ATOM 974 O O . LYS A 1 118 ? -6.129 7.284 1.466 1.00 89.06 118 LYS A O 1
ATOM 979 N N . PHE A 1 119 ? -6.968 8.729 -0.056 1.00 86.81 119 PHE A N 1
ATOM 980 C CA . PHE A 1 119 ? -6.156 9.852 0.379 1.00 86.81 119 PHE A CA 1
ATOM 981 C C . PHE A 1 119 ? -6.406 10.135 1.866 1.00 86.81 119 PHE A C 1
ATOM 983 O O . PHE A 1 119 ? -7.546 10.150 2.329 1.00 86.81 119 PHE A O 1
ATOM 990 N N . TYR A 1 120 ? -5.322 10.320 2.613 1.00 85.31 120 TYR A N 1
ATOM 991 C CA . TYR A 1 120 ? -5.373 10.642 4.036 1.00 85.31 120 TYR A CA 1
ATOM 992 C C . TYR A 1 120 ? -4.614 11.933 4.314 1.00 85.31 120 TYR A C 1
ATOM 994 O O . TYR A 1 120 ? -5.167 12.881 4.868 1.00 85.31 120 TYR A O 1
ATOM 1002 N N . HIS A 1 121 ? -3.351 11.986 3.894 1.00 82.75 121 HIS A N 1
ATOM 1003 C CA . HIS A 1 121 ? -2.531 13.176 4.020 1.00 82.75 121 HIS A CA 1
ATOM 1004 C C . HIS A 1 121 ? -1.515 13.243 2.883 1.00 82.75 121 HIS A C 1
ATOM 1006 O O . HIS A 1 121 ? -0.968 12.218 2.480 1.00 82.75 121 HIS A O 1
ATOM 1012 N N . GLY A 1 122 ? -1.280 14.448 2.372 1.00 78.25 122 GLY A N 1
ATOM 1013 C CA . GLY A 1 122 ? -0.272 14.714 1.357 1.00 78.25 122 GLY A CA 1
ATOM 1014 C C . GLY A 1 122 ? 0.971 15.344 1.974 1.00 78.25 122 GLY A C 1
ATOM 1015 O O . GLY A 1 122 ? 0.895 16.046 2.983 1.00 78.25 122 GLY A O 1
ATOM 1016 N N . SER A 1 123 ? 2.125 15.114 1.359 1.00 77.62 123 SER A N 1
ATOM 1017 C CA . SER A 1 123 ? 3.373 15.774 1.752 1.00 77.62 123 SER A CA 1
ATOM 1018 C C . SER A 1 123 ? 3.339 17.268 1.403 1.00 77.62 123 SER A C 1
ATOM 1020 O O . SER A 1 123 ? 2.672 17.671 0.453 1.00 77.62 123 SER A O 1
ATOM 1022 N N . PHE A 1 124 ? 4.078 18.097 2.149 1.00 80.50 124 PHE A N 1
ATOM 1023 C CA . PHE A 1 124 ? 4.350 19.507 1.809 1.00 80.50 124 PHE A CA 1
ATOM 1024 C C . PHE A 1 124 ? 3.113 20.36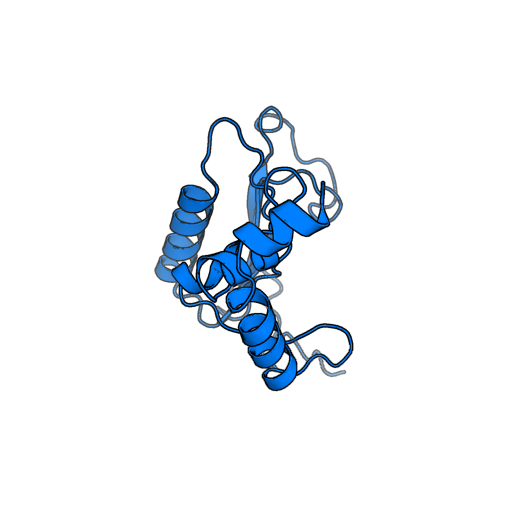1 1.456 1.00 80.50 124 PHE A C 1
ATOM 1026 O O . PHE A 1 124 ? 3.151 21.176 0.539 1.00 80.50 124 PHE A O 1
ATOM 1033 N N . GLY A 1 125 ? 2.005 20.190 2.183 1.00 79.56 125 GLY A N 1
ATOM 1034 C CA . GLY A 1 125 ? 0.798 21.004 1.989 1.00 79.56 125 GLY A CA 1
ATOM 1035 C C . GLY A 1 125 ? -0.098 20.563 0.827 1.00 79.56 125 GLY A C 1
ATOM 1036 O O . GLY A 1 125 ? -1.054 21.266 0.508 1.00 79.56 125 GLY A O 1
ATOM 1037 N N . VAL A 1 126 ? 0.164 19.401 0.218 1.00 86.00 126 VAL A N 1
ATOM 1038 C CA . VAL A 1 126 ? -0.754 18.786 -0.748 1.00 86.00 126 VAL A CA 1
ATOM 1039 C C . VAL A 1 126 ? -2.073 18.449 -0.050 1.00 86.00 126 VAL A C 1
ATOM 1041 O O . VAL A 1 126 ? -2.123 17.634 0.874 1.00 86.00 126 VAL A O 1
ATOM 1044 N N . THR A 1 127 ? -3.151 19.086 -0.504 1.00 92.19 127 THR A N 1
ATOM 1045 C CA . THR A 1 127 ? -4.514 18.822 -0.027 1.00 92.19 127 THR A CA 1
ATOM 1046 C C . THR A 1 127 ? -5.171 17.693 -0.820 1.00 92.19 127 THR A C 1
ATOM 1048 O O . THR A 1 127 ? -4.731 17.358 -1.920 1.00 92.19 127 THR A O 1
ATOM 1051 N N . GLU A 1 128 ? -6.272 17.146 -0.302 1.00 90.69 128 GLU A N 1
ATOM 1052 C CA . GLU A 1 128 ? -7.100 16.175 -1.034 1.00 90.69 128 GLU A CA 1
ATOM 1053 C C . GLU A 1 128 ? -7.580 16.744 -2.376 1.00 90.69 128 GLU A C 1
ATOM 1055 O O . GLU A 1 128 ? -7.547 16.056 -3.389 1.00 90.69 128 GLU A O 1
ATOM 1060 N N . HIS A 1 129 ? -7.924 18.035 -2.421 1.00 93.00 129 HIS A N 1
ATOM 1061 C CA . HIS A 1 129 ? -8.306 18.701 -3.665 1.00 93.00 129 HIS A CA 1
ATOM 1062 C C . HIS A 1 129 ? -7.162 18.724 -4.688 1.00 93.00 129 HIS A C 1
ATOM 1064 O O . HIS A 1 129 ? -7.384 18.435 -5.861 1.00 93.00 129 HIS A O 1
ATOM 1070 N N . ASN A 1 130 ? -5.934 19.034 -4.254 1.00 92.31 130 ASN A N 1
ATOM 1071 C CA . ASN A 1 130 ? -4.771 18.994 -5.145 1.00 92.31 130 ASN A CA 1
ATOM 1072 C C . ASN A 1 130 ? -4.508 17.573 -5.654 1.00 92.31 130 ASN A C 1
ATOM 1074 O O . ASN A 1 130 ? -4.168 17.397 -6.821 1.00 92.31 130 ASN A O 1
ATOM 1078 N N . TYR A 1 131 ? -4.676 16.577 -4.784 1.00 90.69 131 TYR A N 1
ATOM 1079 C CA . TYR A 1 131 ? -4.513 15.171 -5.130 1.00 90.69 131 TYR A CA 1
ATOM 1080 C C . TYR A 1 131 ? -5.539 14.712 -6.175 1.00 90.69 131 TYR A C 1
ATOM 1082 O O . TYR A 1 131 ? -5.151 14.197 -7.221 1.00 90.69 131 TYR A O 1
ATOM 1090 N N . GLU A 1 132 ? -6.829 14.963 -5.949 1.00 91.62 132 GLU A N 1
ATOM 1091 C CA . GLU A 1 132 ? -7.898 14.612 -6.894 1.00 91.62 132 GLU A CA 1
ATOM 1092 C C . GLU A 1 132 ? -7.749 15.358 -8.230 1.00 91.62 132 GLU A C 1
ATOM 1094 O O . GLU A 1 132 ? -7.922 14.770 -9.298 1.00 91.62 132 GLU A O 1
ATOM 1099 N N . ALA A 1 133 ? -7.338 16.632 -8.202 1.00 92.88 133 ALA A N 1
ATOM 1100 C CA . ALA A 1 133 ? -7.029 17.382 -9.419 1.00 92.88 133 ALA A CA 1
ATOM 1101 C C . ALA A 1 133 ? -5.865 16.751 -10.205 1.00 92.88 133 ALA A C 1
ATOM 1103 O O . ALA A 1 133 ? -5.948 16.619 -11.426 1.00 92.88 133 ALA A O 1
ATOM 1104 N N . ALA A 1 134 ? -4.803 16.314 -9.519 1.00 91.06 134 ALA A N 1
ATOM 1105 C CA . ALA A 1 134 ? -3.678 15.633 -10.154 1.00 91.06 134 ALA A CA 1
ATOM 1106 C C . ALA A 1 134 ? -4.092 14.289 -10.775 1.00 91.06 134 ALA A C 1
ATOM 1108 O O . ALA A 1 134 ? -3.672 13.986 -11.892 1.00 91.06 134 ALA A O 1
ATOM 1109 N N . ILE A 1 135 ? -4.955 13.512 -10.108 1.00 90.25 135 ILE A N 1
ATOM 1110 C CA . ILE A 1 135 ? -5.543 12.293 -10.688 1.00 90.25 135 ILE A CA 1
ATOM 1111 C C . ILE A 1 135 ? -6.335 12.630 -11.953 1.00 90.25 135 ILE A C 1
ATOM 1113 O O . ILE A 1 135 ? -6.178 11.950 -12.968 1.00 90.25 135 ILE A O 1
ATOM 1117 N N . GLY A 1 136 ? -7.156 13.681 -11.918 1.00 91.19 136 GLY A N 1
ATOM 1118 C CA . GLY A 1 136 ? -7.926 14.133 -13.077 1.00 91.19 136 GLY A CA 1
ATOM 1119 C C . GLY A 1 136 ? -7.038 14.474 -14.275 1.00 91.19 136 GLY A C 1
ATOM 1120 O O . GLY A 1 136 ? -7.312 14.035 -15.387 1.00 91.19 136 GLY A O 1
ATOM 1121 N N . VAL A 1 137 ? -5.925 15.176 -14.044 1.00 90.38 137 VAL A N 1
ATOM 1122 C CA . VAL A 1 137 ? -4.949 15.484 -15.101 1.00 90.38 137 VAL A CA 1
ATOM 1123 C C . VAL A 1 137 ? -4.286 14.209 -15.624 1.00 90.38 137 VAL A C 1
ATOM 1125 O O . VAL A 1 137 ? -4.309 13.968 -16.828 1.00 90.38 137 VAL A O 1
ATOM 1128 N N . LEU A 1 138 ? -3.749 13.362 -14.741 1.00 88.25 138 LEU A N 1
ATOM 1129 C CA . LEU A 1 138 ? -3.052 12.133 -15.136 1.00 88.25 138 LEU A CA 1
ATOM 1130 C C . LEU A 1 138 ? -3.951 11.168 -15.915 1.00 88.25 138 LEU A C 1
ATOM 1132 O O . LEU A 1 138 ? -3.521 10.616 -16.919 1.00 88.25 138 LEU A O 1
ATOM 1136 N N . SER A 1 139 ? -5.196 10.985 -15.477 1.00 87.69 139 SER A N 1
ATOM 1137 C CA . SER A 1 139 ? -6.173 10.108 -16.141 1.00 87.69 139 SER A CA 1
ATOM 1138 C C . SER A 1 139 ? -6.692 10.656 -17.471 1.00 87.69 139 SER A C 1
ATOM 1140 O O . SER A 1 139 ? -7.229 9.900 -18.276 1.00 87.69 139 SER A O 1
ATOM 1142 N N . SER A 1 140 ? -6.524 11.959 -17.722 1.00 87.81 140 SER A N 1
ATOM 1143 C CA . SER A 1 140 ? -6.856 12.586 -19.006 1.00 87.81 140 SER A CA 1
ATOM 1144 C C . SER A 1 140 ? -5.746 12.467 -20.056 1.00 87.81 140 SER A C 1
ATOM 1146 O O . SER A 1 140 ? -5.974 12.794 -21.221 1.00 87.81 140 SER A O 1
ATOM 1148 N N . LEU A 1 141 ? -4.552 12.002 -19.667 1.00 84.56 141 LEU A N 1
ATOM 1149 C CA . LEU A 1 141 ? -3.451 11.778 -20.598 1.00 84.56 141 LEU A CA 1
ATOM 1150 C C . LEU A 1 141 ? -3.800 10.621 -21.535 1.00 84.56 141 LEU A C 1
ATOM 1152 O O . LEU A 1 141 ? -3.930 9.474 -21.108 1.00 84.56 141 LEU A O 1
ATOM 1156 N N . ASN A 1 142 ? -3.901 10.910 -22.832 1.00 76.19 142 ASN A N 1
ATOM 1157 C CA . ASN A 1 142 ? -3.901 9.852 -23.830 1.00 76.19 142 ASN A CA 1
ATOM 1158 C C . ASN A 1 142 ? -2.483 9.266 -23.912 1.00 76.19 142 ASN A C 1
ATOM 1160 O O . ASN A 1 142 ? -1.525 9.986 -24.193 1.00 76.19 142 ASN A O 1
ATOM 1164 N N . ILE A 1 143 ? -2.361 7.960 -23.672 1.00 69.81 143 ILE A N 1
ATOM 1165 C CA . ILE A 1 143 ? -1.096 7.219 -23.756 1.00 69.81 143 ILE A CA 1
ATOM 1166 C C . ILE A 1 143 ? -0.455 7.378 -25.144 1.00 69.81 143 ILE A C 1
ATOM 1168 O O . ILE A 1 143 ? 0.767 7.424 -25.237 1.00 69.81 143 ILE A O 1
ATOM 1172 N N . GLU A 1 144 ? -1.256 7.519 -26.204 1.00 70.00 144 GLU A N 1
ATOM 1173 C CA . GLU A 1 144 ? -0.768 7.764 -27.567 1.00 70.00 144 GLU A CA 1
ATOM 1174 C C . GLU A 1 144 ? -0.005 9.094 -27.662 1.00 70.00 144 GLU A C 1
ATOM 1176 O O . GLU A 1 144 ? 1.113 9.118 -28.164 1.00 70.00 144 GLU A O 1
ATOM 1181 N N . ASN A 1 145 ? -0.536 10.168 -27.072 1.00 67.62 145 ASN A N 1
ATOM 1182 C CA . ASN A 1 145 ? 0.116 11.482 -27.068 1.00 67.62 145 ASN A CA 1
ATOM 1183 C C . ASN A 1 145 ? 1.424 11.464 -26.257 1.00 67.62 145 ASN A C 1
ATOM 1185 O O . ASN A 1 145 ? 2.403 12.098 -26.631 1.00 67.62 145 ASN A O 1
ATOM 1189 N N . VAL A 1 146 ? 1.463 10.706 -25.153 1.00 67.69 146 VAL A N 1
ATOM 1190 C CA . VAL A 1 146 ? 2.679 10.558 -24.331 1.00 67.69 146 VAL A CA 1
ATOM 1191 C C . VAL A 1 146 ? 3.776 9.800 -25.086 1.00 67.69 146 VAL A C 1
ATOM 1193 O O . VAL A 1 146 ? 4.956 10.073 -24.884 1.00 67.69 146 VAL A O 1
ATOM 1196 N N . LEU A 1 147 ? 3.409 8.848 -25.948 1.00 66.50 147 LEU A N 1
ATOM 1197 C CA . LEU A 1 147 ? 4.368 8.123 -26.783 1.00 66.50 147 LEU A CA 1
ATOM 1198 C C . LEU A 1 147 ? 4.936 9.002 -27.906 1.00 66.50 147 LEU A C 1
ATOM 1200 O O . LEU A 1 147 ? 6.105 8.837 -28.244 1.00 66.50 147 LEU A O 1
ATOM 1204 N N . GLU A 1 148 ? 4.145 9.930 -28.451 1.00 70.06 148 GLU A N 1
ATOM 1205 C CA . GLU A 1 148 ? 4.602 10.897 -29.461 1.00 70.06 148 GLU A CA 1
ATOM 1206 C C . GLU A 1 148 ? 5.569 11.944 -28.884 1.00 70.06 148 GLU A C 1
ATOM 1208 O O . GLU A 1 148 ? 6.557 12.270 -29.534 1.00 70.06 148 GLU A O 1
ATOM 1213 N N . ASP A 1 149 ? 5.349 12.409 -27.650 1.00 61.19 149 ASP A N 1
ATOM 1214 C CA . ASP A 1 149 ? 6.222 13.390 -26.976 1.00 61.19 149 ASP A CA 1
ATOM 1215 C C . ASP A 1 149 ? 7.574 12.807 -26.501 1.00 61.19 149 ASP A C 1
ATOM 1217 O O . ASP A 1 149 ? 8.490 13.554 -26.146 1.00 61.19 149 ASP A O 1
ATOM 1221 N N . LEU A 1 150 ? 7.701 11.476 -26.449 1.00 59.94 150 LEU A N 1
ATOM 1222 C CA . LEU A 1 150 ? 8.915 10.762 -26.025 1.00 59.94 150 LEU A CA 1
ATOM 1223 C C . LEU A 1 150 ? 9.758 10.224 -27.199 1.00 59.94 150 LEU A C 1
ATOM 1225 O O . LEU A 1 150 ? 10.803 9.612 -26.947 1.00 59.94 150 LEU A O 1
ATOM 1229 N N . GLY A 1 151 ? 9.300 10.413 -28.443 1.00 44.59 151 GLY A N 1
ATOM 1230 C CA . GLY A 1 151 ? 10.007 10.052 -29.682 1.00 44.59 151 GLY A CA 1
ATOM 1231 C C . GLY A 1 151 ? 10.882 11.174 -30.226 1.00 44.59 151 GLY A C 1
ATOM 1232 O O . GLY A 1 151 ? 11.915 10.835 -30.848 1.00 44.59 151 GLY A O 1
#

Secondary structure (DSSP, 8-state):
-----GGGSPPPS-EEEEEEEPTT-SSS---S-TTS-TTEEEEEEEETTSEEEEEEE-B---SS--HHHHHHHHHHHHHHTT-SEEEE----EETTEEHHHHHHHHHSS-GGGGGT------GGG--HHHHHHHHHHHHT--HHHHHHHT-